Protein AF-A0A3C0Y5W0-F1 (afdb_monomer)

pLDDT: mean 93.01, std 7.46, range [59.69, 98.56]

Solvent-accessible surface area (backbone atoms only — not comparable to full-atom values): 5750 Å² total; per-residue (Å²): 137,89,41,71,48,79,30,68,45,80,87,76,83,47,54,81,59,71,83,80,67,75,50,76,87,54,88,83,33,35,46,52,52,41,30,70,77,63,38,86,58,42,50,69,49,31,76,39,61,81,57,41,66,33,64,82,45,31,46,52,49,51,30,26,52,49,44,38,47,44,69,71,41,54,89,79,48,77,79,60,81,43,70,41,37,38,73,57,10,31,59,32,25,54,64,72,70,109

Sequence (98 aa):
MSLALLFPGQGIQHPAMLPWIDGGSQAGNPLSLLERELGSDWRARLDDPAWATQNTVAQYLLTGLCLAAWQQLASRLPVPVAIAGYSVGELAAFCAAG

Radius of gyration: 13.39 Å; Cα contacts (8 Å, |Δi|>4): 135; chains: 1; bounding box: 34×28×32 Å

Mean predicted aligned error: 3.17 Å

Foldseek 3Di:
DADEAEQEADDPDALPPPPPQDQPPDPPQLVVVLCVQCNVCNSVVRVPVVQCRPCSNVLSVSLSVLQSVCVVCVVVDDDHPYFDYDDSSRNNSVVSND

Secondary structure (DSSP, 8-state):
---EEEE--SS---TTS-TT----S-TT-HHHHHHHHH-TTHHHHTT-HHHHT-HHHHHHHHHHHHHHHHHHHGGGSPPPSEEEE-TTHHHHHHHHH-

Structure (mmCIF, N/CA/C/O backbone):
data_AF-A0A3C0Y5W0-F1
#
_entry.id   AF-A0A3C0Y5W0-F1
#
loop_
_atom_site.group_PDB
_atom_site.id
_atom_site.type_symbol
_atom_site.label_atom_id
_atom_site.label_alt_id
_atom_site.label_comp_id
_atom_site.label_asym_id
_atom_site.label_entity_id
_atom_site.label_seq_id
_atom_site.pdbx_PDB_ins_code
_atom_site.Cartn_x
_atom_site.Cartn_y
_atom_site.Cartn_z
_atom_site.occupancy
_atom_site.B_iso_or_equiv
_atom_site.auth_seq_id
_atom_site.auth_comp_id
_atom_site.auth_asym_id
_atom_site.auth_atom_id
_atom_site.pdbx_PDB_model_num
ATOM 1 N N . MET A 1 1 ? -21.951 -4.364 13.878 1.00 82.19 1 MET A N 1
ATOM 2 C CA . MET A 1 1 ? -20.950 -5.118 13.090 1.00 82.19 1 MET A CA 1
ATOM 3 C C . MET A 1 1 ? -19.585 -4.555 13.444 1.00 82.19 1 MET A C 1
ATOM 5 O O . MET A 1 1 ? -19.495 -3.340 13.570 1.00 82.19 1 MET A O 1
ATOM 9 N N . SER A 1 2 ? -18.576 -5.399 13.656 1.00 95.19 2 SER A N 1
ATOM 10 C CA . SER A 1 2 ? -17.205 -4.963 13.973 1.00 95.19 2 SER A CA 1
ATOM 11 C C . SER A 1 2 ? -16.339 -4.970 12.713 1.00 95.19 2 SER A C 1
ATOM 13 O O . SER A 1 2 ? -16.558 -5.804 11.836 1.00 95.19 2 SER A O 1
ATOM 15 N N . LEU A 1 3 ? -15.364 -4.061 12.632 1.00 97.31 3 LEU A N 1
ATOM 16 C CA . LEU A 1 3 ? -14.395 -3.973 11.536 1.00 97.31 3 LEU A CA 1
ATOM 17 C C . LEU A 1 3 ? -12.992 -4.305 12.053 1.00 97.31 3 LEU A C 1
ATOM 19 O O . LEU A 1 3 ? -12.586 -3.785 13.087 1.00 97.31 3 LEU A O 1
ATOM 23 N N . ALA A 1 4 ? -12.245 -5.120 11.316 1.00 98.06 4 ALA A N 1
ATOM 24 C CA . ALA A 1 4 ? -10.809 -5.294 11.508 1.00 98.06 4 ALA A CA 1
ATOM 25 C C . ALA A 1 4 ? -10.075 -4.934 10.210 1.00 98.06 4 ALA A C 1
ATOM 27 O O . ALA A 1 4 ? -10.594 -5.204 9.124 1.00 98.06 4 ALA A O 1
ATOM 28 N N . LEU A 1 5 ? -8.888 -4.335 10.323 1.00 98.12 5 LEU A N 1
ATOM 29 C CA . LEU A 1 5 ? -8.037 -3.989 9.182 1.00 98.12 5 LEU A CA 1
ATOM 30 C C . LEU A 1 5 ? -6.812 -4.901 9.127 1.00 98.12 5 LEU A C 1
ATOM 32 O O . LEU A 1 5 ? -6.142 -5.112 10.138 1.00 98.12 5 LEU A O 1
ATOM 36 N N . LEU A 1 6 ? -6.511 -5.399 7.928 1.00 97.81 6 LEU A N 1
ATOM 37 C CA . LEU A 1 6 ? -5.306 -6.167 7.633 1.00 97.81 6 LEU A CA 1
ATOM 38 C C . LEU A 1 6 ? -4.542 -5.503 6.491 1.00 97.81 6 LEU A C 1
ATOM 40 O O . LEU A 1 6 ? -5.088 -5.316 5.403 1.00 97.81 6 LEU A O 1
ATOM 44 N N . PHE A 1 7 ? -3.277 -5.184 6.743 1.00 97.75 7 PHE A N 1
ATOM 45 C CA . PHE A 1 7 ? -2.379 -4.556 5.780 1.00 97.75 7 PHE A CA 1
ATOM 46 C C . PHE A 1 7 ? -1.356 -5.580 5.257 1.00 97.75 7 PHE A C 1
ATOM 48 O O . PHE A 1 7 ? -0.594 -6.146 6.051 1.00 97.75 7 PHE A O 1
ATOM 55 N N . PRO A 1 8 ? -1.335 -5.871 3.942 1.00 96.25 8 PRO A N 1
ATOM 56 C CA . PRO A 1 8 ? -0.453 -6.888 3.383 1.00 96.25 8 PRO A CA 1
ATOM 57 C C . PRO A 1 8 ? 1.007 -6.422 3.350 1.00 96.25 8 PRO A C 1
ATOM 59 O O . PRO A 1 8 ? 1.298 -5.231 3.252 1.00 96.25 8 PRO A O 1
ATOM 62 N N . GLY A 1 9 ? 1.927 -7.386 3.387 1.00 96.00 9 GLY A N 1
ATOM 63 C CA . GLY A 1 9 ? 3.339 -7.146 3.092 1.00 96.00 9 GLY A CA 1
ATOM 64 C C . GLY A 1 9 ? 3.657 -7.251 1.599 1.00 96.00 9 GLY A C 1
ATOM 65 O O . GLY A 1 9 ? 2.768 -7.349 0.752 1.00 96.00 9 GLY A O 1
ATOM 66 N N . GLN A 1 10 ? 4.951 -7.257 1.282 1.00 95.75 10 GLN A N 1
ATOM 67 C CA . GLN A 1 10 ? 5.467 -7.397 -0.082 1.00 95.75 10 GLN A CA 1
ATOM 68 C C . GLN A 1 10 ? 5.155 -8.759 -0.708 1.00 95.75 10 GLN A C 1
ATOM 70 O O . GLN A 1 10 ? 5.190 -9.783 -0.030 1.00 95.75 10 GLN A O 1
ATOM 75 N N . GLY A 1 11 ? 4.919 -8.763 -2.024 1.00 92.38 11 GLY A N 1
ATOM 76 C CA . GLY A 1 11 ? 4.834 -9.980 -2.838 1.00 92.38 11 GLY A CA 1
ATOM 77 C C . GLY A 1 11 ? 3.622 -10.047 -3.762 1.00 92.38 11 GLY A C 1
ATOM 78 O O . GLY A 1 11 ? 3.582 -10.908 -4.633 1.00 92.38 11 GLY A O 1
ATOM 79 N N . ILE A 1 12 ? 2.653 -9.147 -3.593 1.00 86.94 12 ILE A N 1
ATOM 80 C CA . ILE A 1 12 ? 1.417 -9.139 -4.386 1.00 86.94 12 ILE A CA 1
ATOM 81 C C . ILE A 1 12 ? 1.278 -7.914 -5.292 1.00 86.94 12 ILE A C 1
ATOM 83 O O . ILE A 1 12 ? 0.286 -7.823 -6.003 1.00 86.94 12 ILE A O 1
ATOM 87 N N . GLN A 1 13 ? 2.229 -6.973 -5.276 1.00 93.69 13 GLN A N 1
ATOM 88 C CA . GLN A 1 13 ? 2.138 -5.726 -6.039 1.00 93.69 13 GLN A CA 1
ATOM 89 C C . GLN A 1 13 ? 1.967 -5.964 -7.548 1.00 93.69 13 GLN A C 1
ATOM 91 O O . GLN A 1 13 ? 2.733 -6.708 -8.153 1.00 93.69 13 GLN A O 1
ATOM 96 N N . HIS A 1 14 ? 0.957 -5.324 -8.146 1.00 94.75 14 HIS A N 1
ATOM 97 C CA . HIS A 1 14 ? 0.644 -5.430 -9.573 1.00 94.75 14 HIS A CA 1
ATOM 98 C C . HIS A 1 14 ? -0.026 -4.140 -10.098 1.00 94.75 14 HIS A C 1
ATOM 100 O O . HIS A 1 14 ? -0.639 -3.410 -9.312 1.00 94.75 14 HIS A O 1
ATOM 106 N N . PRO A 1 15 ? 0.005 -3.861 -11.416 1.00 94.06 15 PRO A N 1
ATOM 107 C CA . PRO A 1 15 ? -0.493 -2.599 -11.988 1.00 94.06 15 PRO A CA 1
ATOM 108 C C . PRO A 1 15 ? -1.964 -2.289 -11.691 1.00 94.06 15 PRO A C 1
ATOM 110 O O . PRO A 1 15 ? -2.337 -1.142 -11.466 1.00 94.06 15 PRO A O 1
ATOM 113 N N . ALA A 1 16 ? -2.813 -3.320 -11.671 1.00 92.81 16 ALA A N 1
ATOM 114 C CA . ALA A 1 16 ? -4.253 -3.178 -11.446 1.00 92.81 16 ALA A CA 1
ATOM 115 C C . ALA A 1 16 ? -4.662 -2.952 -9.974 1.00 92.81 16 ALA A C 1
ATOM 117 O O . ALA A 1 16 ? -5.849 -3.019 -9.653 1.00 92.81 16 ALA A O 1
ATOM 118 N N . MET A 1 17 ? -3.715 -2.747 -9.054 1.00 92.81 17 MET A N 1
ATOM 119 C CA . MET A 1 17 ? -4.046 -2.517 -7.650 1.00 92.81 17 MET A CA 1
ATOM 120 C C . MET A 1 17 ? -4.766 -1.189 -7.454 1.00 92.81 17 MET A C 1
ATOM 122 O O . MET A 1 17 ? -4.304 -0.144 -7.910 1.00 92.81 17 MET A O 1
ATOM 126 N N . LEU A 1 18 ? -5.866 -1.244 -6.694 1.00 92.88 18 LEU A N 1
ATOM 127 C CA . LEU A 1 18 ? -6.554 -0.071 -6.153 1.00 92.88 18 LEU A CA 1
ATOM 128 C C . LEU A 1 18 ? -6.810 1.016 -7.222 1.00 92.88 18 LEU A C 1
ATOM 130 O O . LEU A 1 18 ? -6.433 2.169 -7.021 1.00 92.88 18 LEU A O 1
ATOM 134 N N . PRO A 1 19 ? -7.451 0.698 -8.367 1.00 92.00 19 PRO A N 1
ATOM 135 C CA . PRO A 1 19 ? -7.602 1.646 -9.479 1.00 92.00 19 PRO A CA 1
ATOM 136 C C . PRO A 1 19 ? -8.467 2.866 -9.122 1.00 92.00 19 PRO A C 1
ATOM 138 O O . PRO A 1 19 ? -8.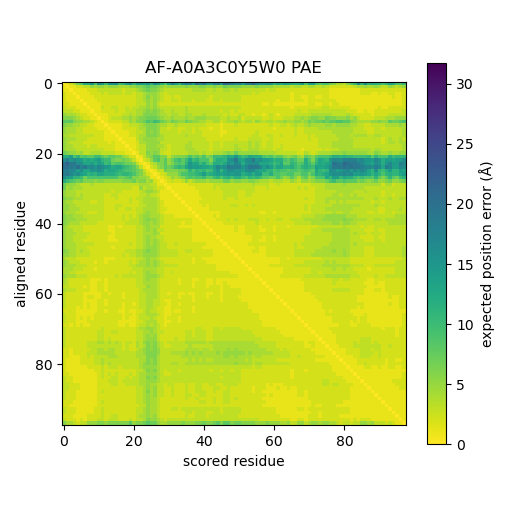505 3.839 -9.864 1.00 92.00 19 PRO A O 1
ATOM 141 N N . TRP A 1 20 ? -9.173 2.799 -7.994 1.00 90.38 20 TRP A N 1
ATOM 142 C CA . TRP A 1 20 ? -10.077 3.820 -7.484 1.00 90.38 20 TRP A CA 1
ATOM 143 C C . TRP A 1 20 ? -9.401 4.865 -6.589 1.00 90.38 20 TRP A C 1
ATOM 145 O O . TRP A 1 20 ? -10.047 5.861 -6.274 1.00 90.38 20 TRP A O 1
ATOM 155 N N . ILE A 1 21 ? -8.147 4.665 -6.155 1.00 89.38 21 ILE A N 1
ATOM 156 C CA . ILE A 1 21 ? -7.474 5.666 -5.314 1.00 89.38 21 ILE A CA 1
ATOM 157 C C . ILE A 1 21 ? -7.107 6.882 -6.167 1.00 89.38 21 ILE A C 1
ATOM 159 O O . ILE A 1 21 ? -6.314 6.789 -7.107 1.00 89.38 21 ILE A O 1
ATOM 163 N N . ASP A 1 22 ? -7.678 8.034 -5.827 1.00 79.69 22 ASP A N 1
ATOM 164 C CA . ASP A 1 22 ? -7.227 9.317 -6.363 1.00 79.69 22 ASP A CA 1
ATOM 165 C C . ASP A 1 22 ? -6.133 9.977 -5.497 1.00 79.69 22 ASP A C 1
ATOM 167 O O . ASP A 1 22 ? -5.989 9.715 -4.299 1.00 79.69 22 ASP A O 1
ATOM 171 N N . GLY A 1 23 ? -5.324 10.826 -6.132 1.00 68.88 23 GLY A N 1
ATOM 172 C CA . GLY A 1 23 ? -4.263 11.592 -5.473 1.00 68.88 23 GLY A CA 1
ATOM 173 C C . GLY A 1 23 ? -4.736 12.902 -4.853 1.00 68.88 23 GLY A C 1
ATOM 174 O O . GLY A 1 23 ? -3.930 13.593 -4.232 1.00 68.88 23 GLY A O 1
ATOM 175 N N . GLY A 1 24 ? -6.024 13.239 -4.975 1.00 67.81 24 GLY A N 1
ATOM 176 C CA . GLY A 1 24 ? -6.606 14.510 -4.561 1.00 67.81 24 GLY A CA 1
ATOM 177 C C . GLY A 1 24 ? -5.725 15.726 -4.875 1.00 67.81 24 GLY A C 1
ATOM 178 O O . GLY A 1 24 ? -4.811 15.690 -5.690 1.00 67.81 24 GLY A O 1
ATOM 179 N N . SER A 1 25 ? -5.987 16.835 -4.195 1.00 59.69 25 SER A N 1
ATOM 180 C CA . SER A 1 25 ? -5.083 17.997 -4.158 1.00 59.69 25 SER A CA 1
ATOM 181 C C . SER A 1 25 ? -4.584 18.290 -2.742 1.00 59.69 25 SER A C 1
ATOM 183 O O . SER A 1 25 ? -4.036 19.358 -2.471 1.00 59.69 25 SER A O 1
ATOM 185 N N . GLN A 1 26 ? -4.794 17.356 -1.808 1.00 68.25 26 GLN A N 1
ATOM 186 C CA . GLN A 1 26 ? -4.443 17.564 -0.411 1.00 68.25 26 GLN A CA 1
ATOM 187 C C . GLN A 1 26 ? -2.925 17.484 -0.225 1.00 68.25 26 GLN A C 1
ATOM 189 O O . GLN A 1 26 ? -2.287 16.498 -0.595 1.00 68.25 26 GLN A O 1
ATOM 194 N N . ALA A 1 27 ? -2.352 18.521 0.388 1.00 65.12 27 ALA A N 1
ATOM 195 C CA . ALA A 1 27 ? -0.953 18.518 0.788 1.00 65.12 27 ALA A CA 1
ATOM 196 C C . ALA A 1 27 ? -0.677 17.316 1.706 1.00 65.12 27 ALA A C 1
ATOM 198 O O . ALA A 1 27 ? -1.379 17.111 2.694 1.00 65.12 27 ALA A O 1
ATOM 199 N N . GLY A 1 28 ? 0.338 16.521 1.362 1.00 73.38 28 GLY A N 1
ATOM 200 C CA . GLY A 1 28 ? 0.682 15.305 2.100 1.00 73.38 28 GLY A CA 1
ATOM 201 C C . GLY A 1 28 ? -0.096 14.051 1.689 1.00 73.38 28 GLY A C 1
ATOM 202 O O . GLY A 1 28 ? 0.008 13.052 2.394 1.00 73.38 28 GLY A O 1
ATOM 203 N N . ASN A 1 29 ? -0.836 14.063 0.568 1.00 85.75 29 ASN A N 1
ATOM 204 C CA . ASN A 1 29 ? -1.441 12.841 0.035 1.00 85.75 29 ASN A CA 1
ATOM 205 C C . ASN A 1 29 ? -0.352 11.762 -0.198 1.00 85.75 29 ASN A C 1
ATOM 207 O O . ASN A 1 29 ? 0.598 12.014 -0.951 1.00 85.75 29 ASN A O 1
ATOM 211 N N . PRO A 1 30 ? -0.480 10.561 0.403 1.00 90.81 30 PRO A N 1
ATOM 212 C CA . PRO A 1 30 ? 0.479 9.473 0.229 1.00 90.81 30 PRO A CA 1
ATOM 213 C C . PRO A 1 30 ? 0.717 9.083 -1.236 1.00 90.81 30 PRO A C 1
ATOM 215 O O . PRO A 1 30 ? 1.839 8.741 -1.596 1.00 90.81 30 PRO A O 1
ATOM 218 N N . LEU A 1 31 ? -0.296 9.183 -2.101 1.00 89.62 31 LEU A N 1
ATOM 219 C CA . LEU A 1 31 ? -0.172 8.908 -3.532 1.00 89.62 31 LEU A CA 1
ATOM 220 C C . LEU A 1 31 ? 0.720 9.933 -4.244 1.00 89.62 31 LEU A C 1
ATOM 222 O O . LEU A 1 31 ? 1.553 9.547 -5.056 1.00 89.62 31 LEU A O 1
ATOM 226 N N . SER A 1 32 ? 0.617 11.220 -3.905 1.00 89.12 32 SER A N 1
ATOM 227 C CA . SER A 1 32 ? 1.506 12.246 -4.469 1.00 89.12 32 SER A CA 1
ATOM 228 C C . SER A 1 32 ? 2.957 12.052 -4.020 1.00 89.12 32 SER A C 1
ATOM 230 O O . SER A 1 32 ? 3.886 12.297 -4.788 1.00 89.12 32 SER A O 1
ATOM 232 N N . LEU A 1 33 ? 3.170 11.591 -2.782 1.00 89.25 33 LEU A N 1
ATOM 233 C CA . LEU A 1 33 ? 4.503 11.218 -2.303 1.00 89.25 33 LEU A CA 1
ATOM 234 C C . LEU A 1 33 ? 5.038 9.996 -3.061 1.00 89.25 33 LEU A C 1
ATOM 236 O O . LEU A 1 33 ? 6.188 10.015 -3.485 1.00 89.25 33 LEU A O 1
ATOM 240 N N . LEU A 1 34 ? 4.206 8.978 -3.301 1.00 91.81 34 LEU A N 1
ATOM 241 C CA . LEU A 1 34 ? 4.581 7.825 -4.125 1.00 91.81 34 LEU A CA 1
ATOM 242 C C . LEU A 1 34 ? 4.999 8.228 -5.538 1.00 91.81 34 LEU A C 1
ATOM 244 O O . LEU A 1 34 ? 6.038 7.779 -6.010 1.00 91.81 34 LEU A O 1
ATOM 248 N N . GLU A 1 35 ? 4.221 9.080 -6.202 1.00 91.38 35 GLU A N 1
ATOM 249 C CA . GLU A 1 35 ? 4.532 9.554 -7.555 1.00 91.38 35 GLU A CA 1
ATOM 250 C C . GLU A 1 35 ? 5.843 10.346 -7.598 1.00 91.38 35 GLU A C 1
ATOM 252 O O . GLU A 1 35 ? 6.597 10.230 -8.564 1.00 91.38 35 GLU A O 1
ATOM 257 N N . ARG A 1 36 ? 6.156 11.105 -6.540 1.00 91.31 36 ARG A N 1
ATOM 258 C CA . ARG A 1 36 ? 7.435 11.814 -6.422 1.00 91.31 36 ARG A CA 1
ATOM 259 C C . ARG A 1 36 ? 8.621 10.858 -6.277 1.00 91.31 36 ARG A C 1
ATOM 261 O O . ARG A 1 36 ? 9.650 11.097 -6.901 1.00 91.31 36 ARG A O 1
ATOM 268 N N . GLU A 1 37 ? 8.497 9.819 -5.453 1.00 93.19 37 GLU A N 1
ATOM 269 C CA . GLU A 1 37 ? 9.609 8.900 -5.159 1.00 93.19 37 GLU A CA 1
ATOM 270 C C . GLU A 1 37 ? 9.796 7.813 -6.234 1.00 93.19 37 GLU A C 1
ATOM 272 O O . GLU A 1 37 ? 10.923 7.421 -6.530 1.00 93.19 37 GLU A O 1
ATOM 277 N N . LEU A 1 38 ? 8.708 7.314 -6.830 1.00 94.94 38 LEU A N 1
ATOM 278 C CA . LEU A 1 38 ? 8.732 6.181 -7.770 1.00 94.94 38 LEU A CA 1
ATOM 279 C C . LEU A 1 38 ? 8.540 6.588 -9.241 1.00 94.94 38 LEU A C 1
ATOM 281 O O . LEU A 1 38 ? 8.778 5.767 -10.132 1.00 94.94 38 LEU A O 1
ATOM 285 N N . GLY A 1 39 ? 8.152 7.842 -9.494 1.00 94.56 39 GLY A N 1
ATOM 286 C CA . GLY A 1 39 ? 7.757 8.354 -10.807 1.00 94.56 39 GLY A CA 1
ATOM 287 C C . GLY A 1 39 ? 6.245 8.268 -11.027 1.00 94.56 39 GLY A C 1
ATOM 288 O O . GLY A 1 39 ? 5.580 7.366 -10.522 1.00 94.56 39 GLY A O 1
ATOM 289 N N . SER A 1 40 ? 5.673 9.199 -11.795 1.00 92.19 40 SER A N 1
ATOM 290 C CA . SER A 1 40 ? 4.227 9.236 -12.085 1.00 92.19 40 SER A CA 1
ATOM 291 C C . SER A 1 40 ? 3.735 8.042 -12.915 1.00 92.19 40 SER A C 1
ATOM 293 O O . SER A 1 40 ? 2.543 7.740 -12.929 1.00 92.19 40 SER A O 1
ATOM 295 N N . ASP A 1 41 ? 4.647 7.332 -13.576 1.00 94.00 41 ASP A N 1
ATOM 296 C CA . ASP A 1 41 ? 4.404 6.127 -14.365 1.00 94.00 41 ASP A CA 1
ATOM 297 C C . ASP A 1 41 ? 4.525 4.827 -13.549 1.00 94.00 41 ASP A C 1
ATOM 299 O O . ASP A 1 41 ? 4.430 3.738 -14.123 1.00 94.00 41 ASP A O 1
ATOM 303 N N . TRP A 1 42 ? 4.689 4.908 -12.218 1.00 94.69 42 TRP A N 1
ATOM 304 C CA . TRP A 1 42 ? 4.933 3.748 -11.349 1.00 94.69 42 TRP A CA 1
ATOM 305 C C . TRP A 1 42 ? 3.952 2.591 -11.582 1.00 94.69 42 TRP A C 1
ATOM 307 O O . TRP A 1 42 ? 4.361 1.436 -11.532 1.00 94.69 42 TRP A O 1
ATOM 317 N N . ARG A 1 43 ? 2.673 2.877 -11.882 1.00 94.50 43 ARG A N 1
ATOM 318 C CA . ARG A 1 43 ? 1.653 1.848 -12.159 1.00 94.50 43 ARG A CA 1
ATOM 319 C C . ARG A 1 43 ? 2.021 0.982 -13.354 1.00 94.50 43 ARG A C 1
ATOM 321 O O . ARG A 1 43 ? 1.948 -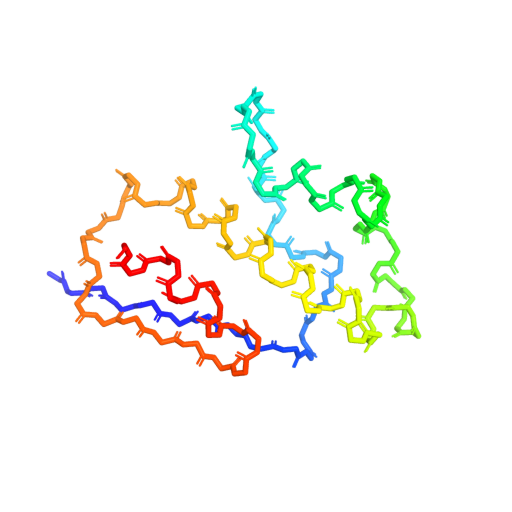0.236 -13.251 1.00 94.50 43 ARG A O 1
ATOM 328 N N . ALA A 1 44 ? 2.422 1.605 -14.461 1.00 95.38 44 ALA A N 1
ATOM 329 C CA . ALA A 1 44 ? 2.840 0.888 -15.662 1.00 95.38 44 ALA A CA 1
ATOM 330 C C . ALA A 1 44 ? 4.150 0.130 -15.414 1.00 95.38 44 ALA A C 1
ATOM 332 O O . ALA A 1 44 ? 4.318 -0.996 -15.864 1.00 95.38 44 ALA A O 1
ATOM 333 N N . ARG A 1 45 ? 5.060 0.710 -14.624 1.00 97.00 45 ARG A N 1
ATOM 334 C CA . ARG A 1 45 ? 6.332 0.064 -14.277 1.00 97.00 45 ARG A CA 1
ATOM 335 C C . ARG A 1 45 ? 6.175 -1.201 -13.433 1.00 97.00 45 ARG A C 1
ATOM 337 O O . ARG A 1 45 ? 7.089 -2.018 -13.429 1.00 97.00 45 ARG A O 1
ATOM 344 N N . LEU A 1 46 ? 5.039 -1.404 -12.759 1.00 96.88 46 LEU A N 1
ATOM 345 C CA . LEU A 1 46 ? 4.773 -2.653 -12.036 1.00 96.88 46 LEU A CA 1
ATOM 346 C C . LEU A 1 46 ? 4.670 -3.885 -12.944 1.00 96.88 46 LEU A C 1
ATOM 348 O O . LEU A 1 46 ? 4.746 -4.996 -12.424 1.00 96.88 46 LEU A O 1
ATOM 352 N N . ASP A 1 47 ? 4.539 -3.712 -14.264 1.00 96.75 47 ASP A N 1
ATOM 353 C CA . ASP A 1 47 ? 4.642 -4.816 -15.226 1.00 96.75 47 ASP A CA 1
ATOM 354 C C . ASP A 1 47 ? 6.071 -5.369 -15.360 1.00 96.75 47 ASP A C 1
ATOM 356 O O . ASP A 1 47 ? 6.241 -6.466 -15.887 1.00 96.75 47 ASP A O 1
ATOM 360 N N . ASP A 1 48 ? 7.095 -4.655 -14.877 1.00 97.31 48 ASP A N 1
ATOM 361 C CA . ASP A 1 48 ? 8.468 -5.155 -14.767 1.00 97.31 48 ASP A CA 1
ATOM 362 C C . ASP A 1 48 ? 8.685 -5.799 -13.383 1.00 97.31 48 ASP A C 1
ATOM 364 O O . ASP A 1 48 ? 8.866 -5.082 -12.391 1.00 97.31 48 ASP A O 1
ATOM 368 N N . PRO A 1 49 ? 8.737 -7.144 -13.273 1.00 95.38 49 PRO A N 1
ATOM 369 C CA . PRO A 1 49 ? 8.908 -7.811 -11.988 1.00 95.38 49 PRO A CA 1
ATOM 370 C C . PRO A 1 49 ? 10.260 -7.509 -11.340 1.00 95.38 49 PRO A C 1
ATOM 372 O O . PRO A 1 49 ? 10.355 -7.490 -10.111 1.00 95.38 49 PRO A O 1
ATOM 375 N N . ALA A 1 50 ? 11.310 -7.272 -12.133 1.00 96.94 50 ALA A N 1
ATOM 376 C CA . ALA A 1 50 ? 12.641 -6.991 -11.607 1.00 96.94 50 ALA A CA 1
ATOM 377 C C . ALA A 1 50 ? 12.672 -5.644 -10.881 1.00 96.94 50 ALA A C 1
ATOM 379 O O . ALA A 1 50 ? 13.349 -5.518 -9.863 1.00 96.94 50 ALA A O 1
ATOM 380 N N . TRP A 1 51 ? 11.913 -4.662 -11.371 1.00 97.25 51 TRP A N 1
ATOM 381 C CA . TRP A 1 51 ? 11.699 -3.391 -10.686 1.00 97.25 51 TRP A CA 1
ATOM 382 C C . TRP A 1 51 ? 10.685 -3.514 -9.541 1.00 97.25 51 TRP A C 1
ATOM 384 O O . TRP A 1 51 ? 10.971 -3.109 -8.413 1.00 97.25 51 TRP A O 1
ATOM 394 N N . ALA A 1 52 ? 9.527 -4.129 -9.797 1.00 96.81 52 ALA A N 1
ATOM 395 C CA . ALA A 1 52 ? 8.411 -4.203 -8.855 1.00 96.81 52 ALA A CA 1
ATOM 396 C C . ALA A 1 52 ? 8.748 -4.960 -7.563 1.00 96.81 52 ALA A C 1
ATOM 398 O O . ALA A 1 52 ? 8.106 -4.743 -6.537 1.00 96.81 52 ALA A O 1
ATOM 399 N N . THR A 1 53 ? 9.718 -5.876 -7.599 1.00 95.62 53 THR A N 1
ATOM 400 C CA . THR A 1 53 ? 10.141 -6.689 -6.444 1.00 95.62 53 THR A CA 1
ATOM 401 C C . THR A 1 53 ? 11.315 -6.097 -5.664 1.00 95.62 53 THR A C 1
ATOM 403 O O .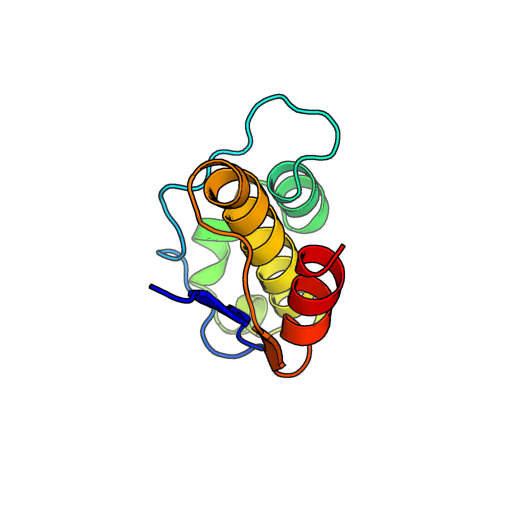 THR A 1 53 ? 11.663 -6.633 -4.609 1.00 95.62 53 THR A O 1
ATOM 406 N N . GLN A 1 54 ? 11.909 -4.987 -6.116 1.00 97.50 54 GLN A N 1
ATOM 407 C CA . GLN A 1 54 ? 12.951 -4.306 -5.346 1.00 97.50 54 GLN A CA 1
ATOM 408 C C . GLN A 1 54 ? 12.358 -3.810 -4.031 1.00 97.50 54 GLN A C 1
ATOM 410 O O . GLN A 1 54 ? 11.330 -3.138 -4.033 1.00 97.50 54 GLN A O 1
ATOM 415 N N . ASN A 1 55 ? 13.019 -4.091 -2.906 1.00 96.94 55 ASN A N 1
ATOM 416 C CA . ASN A 1 55 ? 12.517 -3.683 -1.590 1.00 96.94 55 ASN A CA 1
ATOM 417 C C . ASN A 1 55 ? 12.264 -2.170 -1.520 1.00 96.94 55 ASN A C 1
ATOM 419 O O . ASN A 1 55 ? 11.242 -1.748 -0.995 1.00 96.94 55 ASN A O 1
ATOM 423 N N . THR A 1 56 ? 13.148 -1.359 -2.110 1.00 95.50 56 THR A N 1
ATOM 424 C CA . THR A 1 56 ? 13.000 0.104 -2.173 1.00 95.50 56 THR A CA 1
ATOM 425 C C . THR A 1 56 ? 11.751 0.548 -2.933 1.00 95.50 56 THR A C 1
ATOM 427 O O . THR A 1 56 ? 11.197 1.591 -2.613 1.00 95.50 56 THR A O 1
ATOM 430 N N . VAL A 1 57 ? 11.281 -0.242 -3.900 1.00 96.94 57 VAL A N 1
ATOM 431 C CA . VAL A 1 57 ? 10.059 0.024 -4.665 1.00 96.94 57 VAL A CA 1
ATOM 432 C C . VAL A 1 57 ? 8.851 -0.541 -3.929 1.00 96.94 57 VAL A C 1
ATOM 434 O O . VAL A 1 57 ? 7.955 0.207 -3.546 1.00 96.94 57 VAL A O 1
ATOM 437 N N . ALA A 1 58 ? 8.833 -1.853 -3.687 1.00 97.00 58 ALA A N 1
ATOM 438 C CA . ALA A 1 58 ? 7.681 -2.558 -3.141 1.00 97.00 58 ALA A CA 1
ATOM 439 C C . ALA A 1 58 ? 7.283 -2.052 -1.749 1.00 97.00 58 ALA A C 1
ATOM 441 O O . ALA A 1 58 ? 6.094 -1.900 -1.471 1.00 97.00 58 ALA A O 1
ATOM 442 N N . GLN A 1 59 ? 8.254 -1.766 -0.878 1.00 96.06 59 GLN A N 1
ATOM 443 C CA . GLN A 1 59 ? 7.965 -1.332 0.489 1.00 96.06 59 GLN A CA 1
ATOM 444 C C . GLN A 1 59 ? 7.400 0.089 0.535 1.00 96.06 59 GLN A C 1
ATOM 446 O O . GLN A 1 59 ? 6.411 0.329 1.234 1.00 96.06 59 GLN A O 1
ATOM 451 N N . TYR A 1 60 ? 7.973 1.009 -0.249 1.00 95.69 60 TYR A N 1
ATOM 452 C CA . TYR A 1 60 ? 7.431 2.361 -0.400 1.00 95.69 60 TYR A CA 1
ATOM 453 C C . TYR A 1 60 ? 6.029 2.313 -0.992 1.00 95.69 60 TYR A C 1
ATOM 455 O O . TYR A 1 60 ? 5.096 2.845 -0.392 1.00 95.69 60 TYR A O 1
ATOM 463 N N . LEU A 1 61 ? 5.882 1.612 -2.118 1.00 96.50 61 LEU A N 1
ATOM 464 C CA . LEU A 1 61 ? 4.624 1.442 -2.830 1.00 96.50 61 LEU A CA 1
ATOM 465 C C . LEU A 1 61 ? 3.510 0.938 -1.913 1.00 96.50 61 LEU A C 1
ATOM 467 O O . LEU A 1 61 ? 2.470 1.581 -1.802 1.00 96.50 61 LEU A O 1
ATOM 471 N N . LEU A 1 62 ? 3.717 -0.200 -1.249 1.00 96.38 62 LEU A N 1
ATOM 472 C CA . LEU A 1 62 ? 2.677 -0.823 -0.431 1.00 96.38 62 LEU A CA 1
ATOM 473 C C . LEU A 1 62 ? 2.294 0.049 0.758 1.00 96.38 62 LEU A C 1
ATOM 475 O O . LEU A 1 62 ? 1.104 0.196 1.032 1.00 96.38 62 LEU A O 1
ATOM 479 N N . THR A 1 63 ? 3.275 0.678 1.410 1.00 95.88 63 THR A N 1
ATOM 480 C CA . THR A 1 63 ? 3.010 1.616 2.506 1.00 95.88 63 THR A CA 1
ATOM 481 C C . THR A 1 63 ? 2.164 2.786 2.009 1.00 95.88 63 THR A C 1
ATOM 483 O O . THR A 1 63 ? 1.086 3.038 2.543 1.0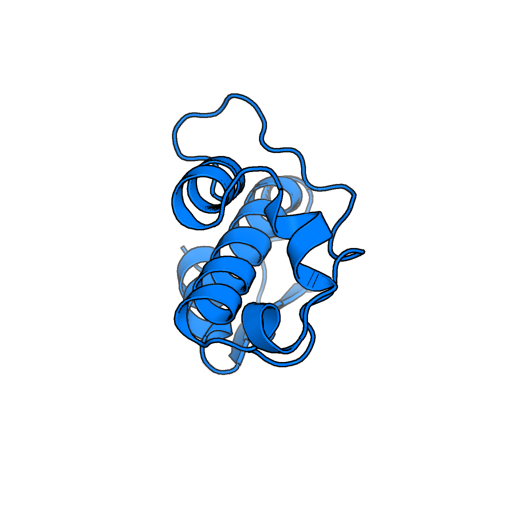0 95.88 63 THR A O 1
ATOM 486 N N . GLY A 1 64 ? 2.598 3.467 0.945 1.00 95.00 64 GLY A N 1
ATOM 487 C CA . GLY A 1 64 ? 1.894 4.636 0.421 1.00 95.00 64 GLY A CA 1
ATOM 488 C C . GLY A 1 64 ? 0.494 4.315 -0.105 1.00 95.00 64 GLY A C 1
ATOM 489 O O . GLY A 1 64 ? -0.446 5.054 0.178 1.00 95.00 64 GLY A O 1
ATOM 490 N N . LEU A 1 65 ? 0.318 3.190 -0.806 1.00 95.56 65 LEU A N 1
ATOM 491 C CA . LEU A 1 65 ? -0.984 2.782 -1.338 1.00 95.56 65 LEU A CA 1
ATOM 492 C C . LEU A 1 65 ? -1.965 2.426 -0.224 1.00 95.56 65 LEU A C 1
ATOM 494 O O . LEU A 1 65 ? -3.130 2.816 -0.287 1.00 95.56 65 LEU A O 1
ATOM 498 N N . CYS A 1 66 ? -1.499 1.722 0.807 1.00 96.06 66 CYS A N 1
ATOM 499 C CA . CYS A 1 66 ? -2.324 1.392 1.963 1.00 96.06 66 CYS A CA 1
ATOM 500 C C . CYS A 1 66 ? -2.768 2.647 2.720 1.00 96.06 66 CYS A C 1
ATOM 502 O O . CYS A 1 66 ? -3.939 2.752 3.087 1.00 96.06 66 CYS A O 1
ATOM 504 N N . LEU A 1 67 ? -1.865 3.612 2.915 1.00 95.06 67 LEU A N 1
ATOM 505 C CA . LEU A 1 67 ? -2.196 4.886 3.554 1.00 95.06 67 LEU A CA 1
ATOM 506 C C . LEU A 1 67 ? -3.177 5.708 2.711 1.00 95.06 67 LEU A C 1
ATOM 508 O O . LEU A 1 67 ? -4.161 6.207 3.253 1.00 95.06 67 LEU A O 1
ATOM 512 N N . ALA A 1 68 ? -2.964 5.798 1.393 1.00 94.31 68 ALA A N 1
ATOM 513 C CA . ALA A 1 68 ? -3.880 6.488 0.483 1.00 94.31 68 ALA A CA 1
ATOM 514 C C . ALA A 1 68 ? -5.281 5.854 0.501 1.00 94.31 68 ALA A C 1
ATOM 516 O O . ALA A 1 68 ? -6.289 6.556 0.603 1.00 94.31 68 ALA A O 1
ATOM 517 N N . ALA A 1 69 ? -5.351 4.520 0.460 1.00 94.88 69 ALA A N 1
ATOM 518 C CA . ALA A 1 69 ? -6.607 3.787 0.555 1.00 94.88 69 ALA A CA 1
ATOM 519 C C . ALA A 1 69 ? -7.302 4.034 1.902 1.00 94.88 69 ALA A C 1
ATOM 521 O O . ALA A 1 69 ? -8.494 4.344 1.930 1.00 94.88 69 ALA A O 1
ATOM 522 N N . TRP A 1 70 ? -6.569 3.947 3.018 1.00 94.94 70 TRP A N 1
ATOM 523 C CA . TRP A 1 70 ? -7.139 4.186 4.343 1.00 94.94 70 TRP A CA 1
ATOM 524 C C . TRP A 1 70 ? -7.658 5.617 4.493 1.00 94.94 70 TRP A C 1
ATOM 526 O O . TRP A 1 70 ? -8.782 5.805 4.952 1.00 94.94 70 TRP A O 1
ATOM 536 N N . GLN A 1 71 ? -6.917 6.617 4.018 1.00 92.19 71 GLN A N 1
ATOM 537 C CA . GLN A 1 71 ? -7.328 8.020 4.072 1.00 92.19 71 GLN A CA 1
ATOM 538 C C . GLN A 1 71 ? -8.674 8.276 3.369 1.00 92.19 71 GLN A C 1
ATOM 540 O O . GLN A 1 71 ? -9.481 9.071 3.852 1.00 92.19 71 GLN A O 1
ATOM 545 N N . GLN A 1 72 ? -8.953 7.585 2.258 1.00 91.44 72 GLN A N 1
ATOM 546 C CA . GLN A 1 72 ? -10.227 7.713 1.537 1.00 91.44 72 GLN A CA 1
ATOM 547 C C . GLN A 1 72 ? -11.373 6.912 2.170 1.00 91.44 72 GLN A C 1
ATOM 549 O O . GLN A 1 72 ? -12.542 7.286 2.033 1.00 91.44 72 GLN A O 1
ATOM 554 N N . LEU A 1 73 ? -11.055 5.807 2.850 1.00 93.38 73 LEU A N 1
ATOM 555 C CA . LEU A 1 73 ? -12.041 4.896 3.430 1.00 93.38 73 LEU A CA 1
ATOM 556 C C . LEU A 1 73 ? -12.418 5.245 4.875 1.00 93.38 73 LEU A C 1
ATOM 558 O O . LEU A 1 73 ? -13.559 5.003 5.267 1.0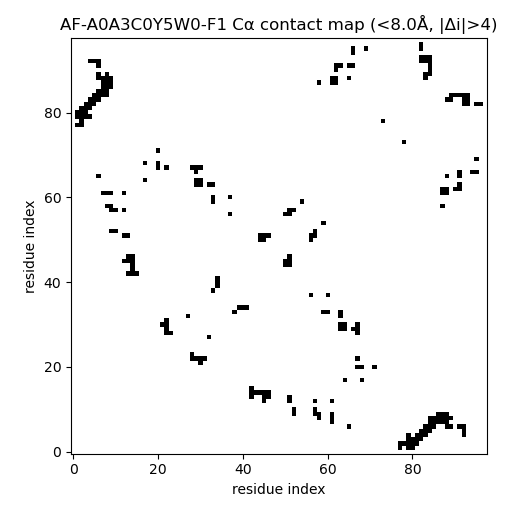0 93.38 73 LEU A O 1
ATOM 562 N N . ALA A 1 74 ? -11.505 5.826 5.657 1.00 94.00 74 ALA A N 1
ATOM 563 C CA . ALA A 1 74 ? -11.646 5.995 7.104 1.00 94.00 74 ALA A CA 1
ATOM 564 C C . ALA A 1 74 ? -12.930 6.734 7.512 1.00 94.00 74 ALA A C 1
ATOM 566 O O . ALA A 1 74 ? -13.619 6.315 8.435 1.00 94.00 74 ALA A O 1
ATOM 567 N N . SER A 1 75 ? -13.305 7.792 6.787 1.00 93.12 75 SER A N 1
ATOM 568 C CA . SER A 1 75 ? -14.515 8.580 7.078 1.00 93.12 75 SER A CA 1
ATOM 569 C C . SER A 1 75 ? -15.829 7.871 6.728 1.00 93.12 75 SER A C 1
ATOM 571 O O . SER A 1 75 ? -16.902 8.341 7.104 1.00 93.12 75 SER A O 1
ATOM 573 N N . ARG A 1 76 ? -15.762 6.755 5.994 1.00 94.75 76 ARG A N 1
ATOM 574 C CA . ARG A 1 76 ? -16.916 5.994 5.491 1.00 94.75 76 ARG A CA 1
ATOM 575 C C . ARG A 1 76 ? -17.106 4.661 6.212 1.00 94.75 76 ARG A C 1
ATOM 577 O O . ARG A 1 76 ? -18.073 3.955 5.92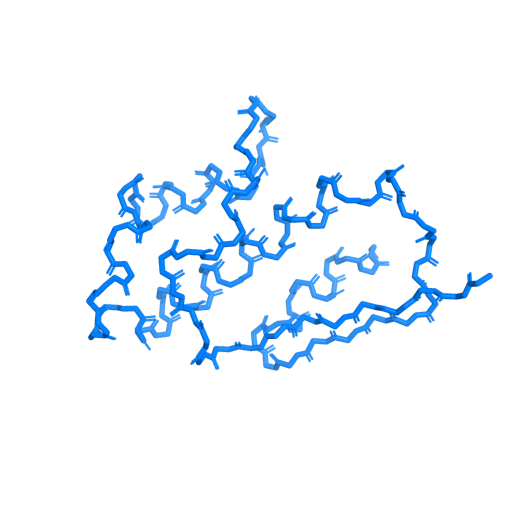8 1.00 94.75 76 ARG A O 1
ATOM 584 N N . LEU A 1 77 ? -16.185 4.296 7.100 1.00 95.56 77 LEU A N 1
ATOM 585 C CA . LEU A 1 77 ? -16.157 3.005 7.776 1.00 95.56 77 LEU A CA 1
ATOM 586 C C . LEU A 1 77 ? -16.278 3.174 9.300 1.00 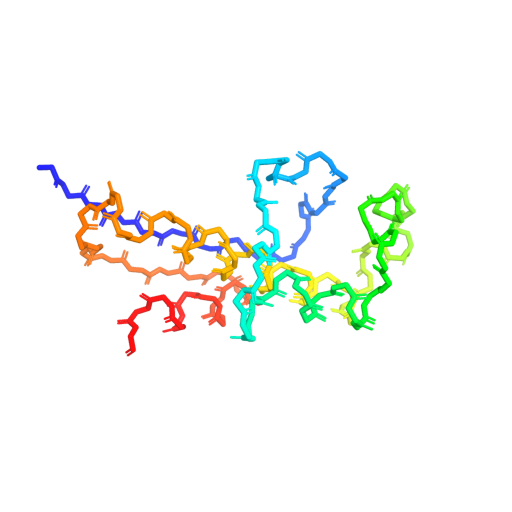95.56 77 LEU A C 1
ATOM 588 O O . LEU A 1 77 ? -15.914 4.219 9.837 1.00 95.56 77 LEU A O 1
ATOM 592 N N . PRO A 1 78 ? -16.783 2.156 10.022 1.00 96.00 78 PRO A N 1
ATOM 593 C CA . PRO A 1 78 ? -16.722 2.137 11.480 1.00 96.00 78 PRO A CA 1
ATOM 594 C C . PRO A 1 78 ? -15.277 2.185 11.989 1.00 96.00 78 PRO A C 1
ATOM 596 O O . PRO A 1 78 ? -14.355 1.760 11.295 1.00 96.00 78 PRO A O 1
ATOM 599 N N . VAL A 1 79 ? -15.092 2.608 13.241 1.00 95.44 79 VAL A N 1
ATOM 600 C CA . VAL A 1 79 ? -13.786 2.525 13.911 1.00 95.44 79 VAL A CA 1
ATOM 601 C C . VAL A 1 79 ? -13.341 1.053 13.977 1.00 95.44 79 VAL A C 1
ATOM 603 O O . VAL A 1 79 ? -14.110 0.218 14.470 1.00 95.44 79 VAL A O 1
ATOM 606 N N . PRO A 1 80 ? -12.136 0.704 13.485 1.00 97.50 80 PRO A N 1
ATOM 607 C CA . PRO A 1 80 ? -11.623 -0.655 13.584 1.00 97.50 80 PRO A CA 1
ATOM 608 C C . PRO A 1 80 ? -11.439 -1.082 15.043 1.00 97.50 80 PRO A C 1
ATOM 610 O O . PRO A 1 80 ? -10.907 -0.331 15.855 1.00 97.50 80 PRO A O 1
ATOM 613 N N . VAL A 1 81 ? -11.833 -2.312 15.374 1.00 98.06 81 VAL A N 1
ATOM 614 C CA . VAL A 1 81 ? -11.596 -2.911 16.703 1.00 98.06 81 VAL A CA 1
ATOM 615 C C . VAL A 1 81 ? -10.259 -3.649 16.783 1.00 98.06 81 VAL A C 1
ATOM 617 O O . VAL A 1 81 ? -9.812 -4.001 17.870 1.00 98.06 81 VAL A O 1
ATOM 620 N N . ALA A 1 82 ? -9.639 -3.914 15.632 1.00 98.25 82 ALA A N 1
ATOM 621 C CA . ALA A 1 82 ? -8.328 -4.531 15.511 1.00 98.25 82 ALA A CA 1
ATOM 622 C C . ALA A 1 82 ? -7.663 -4.075 14.210 1.00 98.25 82 ALA A C 1
ATOM 624 O O . ALA A 1 82 ? -8.325 -3.939 13.176 1.00 98.25 82 ALA A O 1
ATOM 625 N N . ILE A 1 83 ? -6.354 -3.856 14.267 1.00 98.56 83 ILE A N 1
ATOM 626 C CA . ILE A 1 83 ? -5.539 -3.441 13.130 1.00 98.56 83 ILE A CA 1
ATOM 627 C C . ILE A 1 83 ? -4.243 -4.245 13.183 1.00 98.56 83 ILE A C 1
ATOM 629 O O . ILE A 1 83 ? -3.602 -4.309 14.229 1.00 98.56 83 ILE A O 1
ATOM 633 N N . ALA A 1 84 ? -3.875 -4.880 12.074 1.00 98.44 84 ALA A N 1
ATOM 634 C CA . ALA A 1 84 ? -2.623 -5.618 11.969 1.00 98.44 84 ALA A CA 1
ATOM 635 C C . ALA A 1 84 ? -2.011 -5.460 10.579 1.00 98.44 84 ALA A C 1
ATOM 637 O O . ALA A 1 84 ? -2.716 -5.279 9.584 1.00 98.44 84 ALA A O 1
ATOM 638 N N . GLY A 1 85 ? -0.688 -5.563 10.510 1.00 98.06 85 GLY A N 1
ATOM 639 C CA . GLY A 1 85 ? 0.053 -5.560 9.260 1.00 98.06 85 GLY A CA 1
ATOM 640 C C . GLY A 1 85 ? 1.094 -6.667 9.234 1.00 98.06 85 GLY A C 1
ATOM 641 O O . GLY A 1 85 ? 1.612 -7.067 10.273 1.00 98.06 85 GLY A O 1
ATOM 642 N N . TYR A 1 86 ? 1.378 -7.186 8.042 1.00 98.00 86 TYR A N 1
ATOM 643 C CA . TYR A 1 86 ? 2.438 -8.170 7.839 1.00 98.00 86 TYR A CA 1
ATOM 644 C C . TYR A 1 86 ? 3.687 -7.498 7.264 1.00 98.00 86 TYR 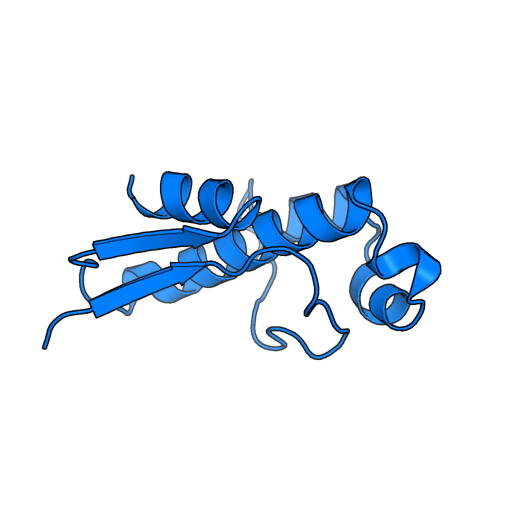A C 1
ATOM 646 O O . TYR A 1 86 ? 3.629 -6.910 6.182 1.00 98.00 86 TYR A O 1
ATOM 654 N N . SER A 1 87 ? 4.831 -7.632 7.945 1.00 97.25 87 SER A N 1
ATOM 655 C CA . SER A 1 87 ? 6.111 -7.057 7.506 1.00 97.25 87 SER A CA 1
ATOM 656 C C . SER A 1 87 ? 5.966 -5.554 7.218 1.00 97.25 87 SER A C 1
ATOM 658 O O . SER A 1 87 ? 5.492 -4.826 8.079 1.00 97.25 87 SER A O 1
ATOM 660 N N . VAL A 1 88 ? 6.301 -5.065 6.019 1.00 97.38 88 VAL A N 1
ATOM 661 C CA . VAL A 1 88 ? 6.132 -3.643 5.665 1.00 97.38 88 VAL A CA 1
ATOM 662 C C . VAL A 1 88 ? 4.691 -3.133 5.840 1.00 97.38 88 VAL A C 1
AT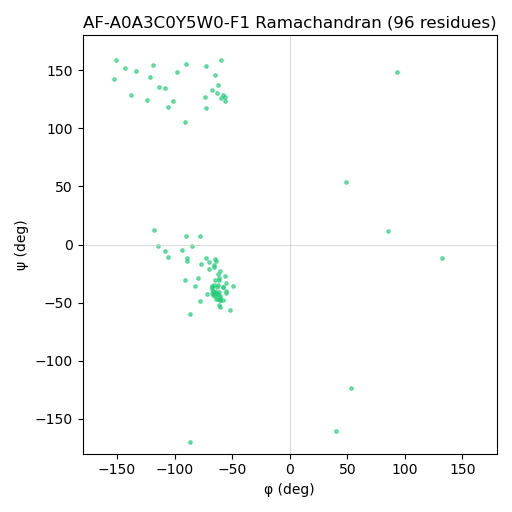OM 664 O O . VAL A 1 88 ? 4.489 -1.961 6.150 1.00 97.38 88 VAL A O 1
ATOM 667 N N . GLY A 1 89 ? 3.686 -4.010 5.735 1.00 97.75 89 GLY A N 1
ATOM 668 C CA . GLY A 1 89 ? 2.293 -3.657 6.012 1.00 97.75 89 GLY A CA 1
ATOM 669 C C . GLY A 1 89 ? 2.065 -3.175 7.450 1.00 97.75 89 GLY A C 1
ATOM 670 O O . GLY A 1 89 ? 1.118 -2.432 7.696 1.00 97.75 89 GLY A O 1
ATOM 671 N N . GLU A 1 90 ? 2.938 -3.540 8.396 1.00 98.25 90 GLU A N 1
ATOM 672 C CA . GLU A 1 90 ? 2.898 -3.063 9.785 1.00 98.25 90 GLU A CA 1
ATOM 673 C C . GLU A 1 90 ? 3.062 -1.541 9.883 1.00 98.25 90 GLU A C 1
ATOM 675 O O . GLU A 1 90 ? 2.435 -0.922 10.737 1.00 98.25 90 GLU A O 1
ATOM 680 N N . LEU A 1 91 ? 3.802 -0.912 8.962 1.00 97.50 91 LEU A N 1
ATOM 681 C CA . LEU A 1 91 ? 3.947 0.547 8.930 1.00 97.50 91 LEU A CA 1
ATOM 682 C C . LEU A 1 91 ? 2.604 1.234 8.654 1.00 97.50 91 LEU A C 1
ATOM 684 O O . LEU A 1 91 ? 2.212 2.153 9.370 1.00 97.50 91 LEU A O 1
ATOM 688 N N . ALA A 1 92 ? 1.867 0.754 7.649 1.00 97.06 92 ALA A N 1
ATOM 689 C CA . ALA A 1 92 ? 0.539 1.277 7.337 1.00 97.06 92 ALA A CA 1
ATOM 690 C C . ALA A 1 92 ? -0.474 0.960 8.449 1.00 97.06 92 ALA A C 1
ATOM 692 O O . ALA A 1 92 ? -1.296 1.811 8.785 1.00 97.06 92 ALA A O 1
ATOM 693 N N . ALA A 1 93 ? -0.382 -0.231 9.048 1.00 98.31 93 ALA A N 1
ATOM 694 C CA . ALA A 1 93 ? -1.207 -0.635 10.182 1.00 98.31 93 ALA A CA 1
ATOM 695 C C . ALA A 1 93 ? -1.007 0.281 11.397 1.00 98.31 93 ALA A C 1
ATOM 697 O O . ALA A 1 93 ? -1.987 0.745 11.978 1.00 98.31 93 ALA A O 1
ATOM 698 N N . PHE A 1 94 ? 0.247 0.584 11.742 1.00 98.12 94 PHE A N 1
ATOM 699 C CA . PHE A 1 94 ? 0.592 1.485 12.838 1.00 98.12 94 PHE A CA 1
ATOM 700 C C . PHE A 1 94 ? 0.024 2.889 12.602 1.00 98.12 94 PHE A C 1
ATOM 702 O O . PHE A 1 94 ? -0.659 3.426 13.467 1.00 98.12 94 PHE A O 1
ATOM 709 N N . CYS A 1 95 ? 0.202 3.450 11.402 1.00 96.19 95 CYS A N 1
ATOM 710 C CA . CYS A 1 95 ? -0.382 4.747 11.052 1.00 96.19 95 CYS A CA 1
ATOM 711 C C . CYS A 1 95 ? -1.919 4.744 11.057 1.00 96.19 95 CYS A C 1
ATOM 713 O O . CYS A 1 95 ? -2.536 5.742 11.420 1.00 96.19 95 CYS A O 1
ATOM 715 N N . ALA A 1 96 ? -2.557 3.648 10.638 1.00 96.50 96 ALA A N 1
ATOM 716 C CA . ALA A 1 96 ? -4.014 3.543 10.631 1.00 96.50 96 ALA A CA 1
ATOM 717 C C . ALA A 1 96 ? -4.619 3.463 12.042 1.00 96.50 96 ALA A C 1
ATOM 719 O O . ALA A 1 96 ? -5.802 3.768 12.204 1.00 96.50 96 ALA A O 1
ATOM 720 N N . ALA A 1 97 ? -3.827 3.062 13.041 1.00 96.50 97 ALA A N 1
ATOM 721 C CA . ALA A 1 97 ? -4.256 2.945 14.431 1.00 96.50 97 ALA A CA 1
ATOM 722 C C . ALA A 1 97 ? -4.353 4.284 15.185 1.00 96.50 97 ALA A C 1
ATOM 724 O O . ALA A 1 97 ? -5.056 4.327 16.196 1.00 96.50 97 ALA A O 1
ATOM 725 N N . GLY A 1 98 ? -3.743 5.357 14.662 1.00 89.56 98 GLY A N 1
ATOM 726 C CA . GLY A 1 98 ? -3.760 6.700 15.256 1.00 89.56 98 GLY A CA 1
ATOM 727 C C . GLY A 1 98 ? -2.479 7.042 15.996 1.00 89.56 98 GLY A C 1
ATOM 728 O O . GLY A 1 98 ? -2.275 6.492 17.099 1.00 89.56 98 GLY A O 1
#

Nearest PDB structures (foldseek):
  4mz0-assembly1_B  TM=6.644E-01  e=1.706E-01  Moorena producens 3L
  3rgi-assembly1_A  TM=6.378E-01  e=4.840E-01  Sorangium cellulosum